Protein AF-D8GSS0-F1 (afdb_monomer)

Mean predicted aligned error: 10.34 Å

pLDDT: mean 75.14, std 18.07, range [38.59, 97.38]

Structure (mmCIF, N/CA/C/O backbone):
data_AF-D8GSS0-F1
#
_entry.id   AF-D8GSS0-F1
#
loop_
_atom_site.group_PDB
_atom_site.id
_atom_site.type_symbol
_atom_site.label_atom_id
_atom_site.label_alt_id
_atom_site.label_comp_id
_atom_site.label_asym_id
_atom_site.label_entity_id
_atom_site.label_seq_id
_atom_site.pdbx_PDB_ins_code
_atom_site.Cartn_x
_atom_site.Cartn_y
_atom_site.Cartn_z
_atom_site.occupancy
_atom_site.B_iso_or_equiv
_atom_site.auth_seq_id
_atom_site.auth_comp_id
_atom_site.auth_as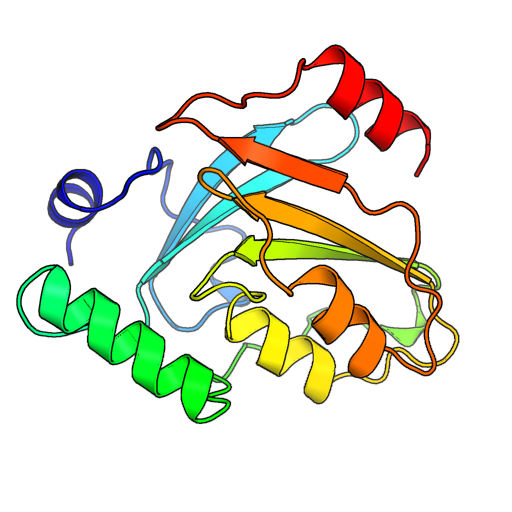ym_id
_atom_site.auth_atom_id
_atom_site.pdbx_PDB_model_num
ATOM 1 N N . MET A 1 1 ? 16.796 -13.776 -11.710 1.00 52.53 1 MET A N 1
ATOM 2 C CA . MET A 1 1 ? 17.979 -12.899 -11.768 1.00 52.53 1 MET A CA 1
ATOM 3 C C . MET A 1 1 ? 18.753 -13.077 -10.477 1.00 52.53 1 MET A C 1
ATOM 5 O O . MET A 1 1 ? 18.156 -13.257 -9.427 1.00 52.53 1 MET A O 1
ATOM 9 N N . ASP A 1 2 ? 20.077 -13.116 -10.562 1.00 56.06 2 ASP A N 1
ATOM 10 C CA . ASP A 1 2 ? 20.961 -13.049 -9.391 1.00 56.06 2 ASP A CA 1
ATOM 11 C C . ASP A 1 2 ? 20.851 -11.645 -8.752 1.00 56.06 2 ASP A C 1
ATOM 13 O O . ASP A 1 2 ? 20.573 -10.675 -9.460 1.00 56.06 2 ASP A O 1
ATOM 17 N N . VAL A 1 3 ? 21.045 -11.537 -7.432 1.00 55.72 3 VAL A N 1
ATOM 18 C CA . VAL A 1 3 ? 21.126 -10.273 -6.672 1.00 55.72 3 VAL A CA 1
ATOM 19 C C . VAL A 1 3 ? 21.980 -9.239 -7.395 1.00 55.72 3 VAL A C 1
ATOM 21 O O . VAL A 1 3 ? 21.539 -8.108 -7.564 1.00 55.72 3 VAL A O 1
ATOM 24 N N . LYS A 1 4 ? 23.144 -9.640 -7.919 1.00 62.00 4 LYS A N 1
ATOM 25 C CA . LYS A 1 4 ? 24.059 -8.728 -8.627 1.00 62.00 4 LYS A CA 1
ATOM 26 C C . LYS A 1 4 ? 23.478 -8.143 -9.914 1.00 62.00 4 LYS A C 1
ATOM 28 O O . LYS A 1 4 ? 23.919 -7.094 -10.370 1.00 62.00 4 LYS A O 1
ATOM 33 N N . GLU A 1 5 ? 22.520 -8.827 -10.533 1.00 60.31 5 GLU A N 1
ATOM 34 C CA . GLU A 1 5 ? 21.807 -8.334 -11.714 1.00 60.31 5 GLU A CA 1
ATOM 35 C C . GLU A 1 5 ? 20.607 -7.463 -11.318 1.00 60.31 5 GLU A C 1
ATOM 37 O O . GLU A 1 5 ? 20.284 -6.513 -12.023 1.00 60.31 5 GLU A O 1
ATOM 42 N N . LEU A 1 6 ? 19.976 -7.744 -10.173 1.00 53.97 6 LEU A N 1
ATOM 43 C CA . LEU A 1 6 ? 18.912 -6.916 -9.596 1.00 53.97 6 LEU A CA 1
ATOM 44 C C . LEU A 1 6 ? 19.439 -5.568 -9.079 1.00 53.97 6 LEU A C 1
ATOM 46 O O . LEU A 1 6 ? 18.779 -4.554 -9.283 1.00 53.97 6 LEU A O 1
ATOM 50 N N . GLU A 1 7 ? 20.636 -5.528 -8.483 1.00 63.69 7 GLU A N 1
ATOM 51 C CA . GLU A 1 7 ? 21.291 -4.285 -8.030 1.00 63.69 7 GLU A CA 1
ATOM 52 C C . GLU A 1 7 ? 21.503 -3.286 -9.175 1.00 63.69 7 GLU A C 1
ATOM 54 O O . GLU A 1 7 ? 21.486 -2.080 -8.962 1.00 63.69 7 GLU A O 1
ATOM 59 N N . LYS A 1 8 ? 21.671 -3.778 -10.408 1.00 59.75 8 LYS A N 1
ATOM 60 C CA . LYS A 1 8 ? 21.896 -2.940 -11.596 1.00 59.75 8 LYS A CA 1
ATOM 61 C C . LYS A 1 8 ? 20.621 -2.296 -12.144 1.00 59.75 8 LYS A C 1
ATOM 63 O O . LYS A 1 8 ? 20.722 -1.389 -12.965 1.00 59.75 8 LYS A O 1
ATOM 68 N N . VAL A 1 9 ? 19.445 -2.793 -11.757 1.00 50.34 9 VAL A N 1
ATOM 69 C CA . VAL A 1 9 ? 18.142 -2.364 -12.304 1.00 50.34 9 VAL A CA 1
ATOM 70 C C . VAL A 1 9 ? 17.163 -1.865 -11.240 1.00 50.34 9 VAL A C 1
ATOM 72 O O . VAL A 1 9 ? 16.083 -1.396 -11.587 1.00 50.34 9 VAL A O 1
ATOM 75 N N . SER A 1 10 ? 17.502 -2.006 -9.958 1.00 47.31 10 SER A N 1
ATOM 76 C CA . SER A 1 10 ? 16.678 -1.568 -8.833 1.00 47.31 10 SER A CA 1
ATOM 77 C C . SER A 1 10 ? 17.030 -0.133 -8.453 1.00 47.31 10 SER A C 1
ATOM 79 O O . SER A 1 10 ? 18.166 0.144 -8.081 1.00 47.31 10 SER A O 1
ATOM 81 N N . ASP A 1 11 ? 16.037 0.757 -8.458 1.00 45.34 11 ASP A N 1
ATOM 82 C CA . ASP A 1 11 ? 16.176 2.131 -7.944 1.00 45.34 11 ASP A CA 1
ATOM 83 C C . ASP A 1 11 ? 16.305 2.182 -6.405 1.00 45.34 11 ASP A C 1
ATOM 85 O O . ASP A 1 11 ? 16.546 3.240 -5.826 1.00 45.34 11 ASP A O 1
ATOM 89 N N . PHE A 1 12 ? 16.148 1.035 -5.733 1.00 44.09 12 PHE A N 1
ATOM 90 C CA . PHE A 1 12 ? 16.238 0.887 -4.282 1.00 44.09 12 PHE A CA 1
ATOM 91 C C . PHE A 1 12 ? 17.384 -0.044 -3.883 1.00 44.09 12 PHE A C 1
ATOM 93 O O . PHE A 1 12 ? 17.630 -1.057 -4.546 1.00 44.09 12 PHE A O 1
ATOM 100 N N . THR A 1 13 ? 18.022 0.248 -2.748 1.00 45.97 13 THR A N 1
ATOM 101 C CA . THR A 1 13 ? 19.022 -0.621 -2.118 1.00 45.97 13 THR A CA 1
ATOM 102 C C . THR A 1 13 ? 18.428 -1.998 -1.836 1.00 45.97 13 THR A C 1
ATOM 104 O O . THR A 1 13 ? 17.385 -2.116 -1.189 1.00 45.97 13 THR A O 1
ATOM 107 N N . LEU A 1 14 ? 19.099 -3.045 -2.310 1.00 51.88 14 LEU A N 1
ATOM 108 C CA . LEU A 1 14 ? 18.751 -4.427 -2.002 1.00 51.88 14 LEU A CA 1
ATOM 109 C C . LEU A 1 14 ? 19.475 -4.808 -0.712 1.00 51.88 14 LEU A C 1
ATOM 111 O O . LEU A 1 14 ? 20.701 -4.798 -0.666 1.00 51.88 14 LEU A O 1
ATOM 115 N N . GLY A 1 15 ? 18.723 -5.068 0.357 1.00 56.41 15 GLY A N 1
ATOM 116 C CA . GLY A 1 15 ? 19.299 -5.662 1.562 1.00 56.41 15 GLY A CA 1
ATOM 117 C C . GLY A 1 15 ? 19.379 -7.183 1.448 1.00 56.41 15 GLY A C 1
ATOM 118 O O . GLY A 1 15 ? 19.294 -7.749 0.355 1.00 56.41 15 GLY A O 1
ATOM 119 N N . GLU A 1 16 ? 19.550 -7.857 2.583 1.00 55.44 16 GLU A N 1
ATOM 120 C CA . GLU A 1 16 ? 19.663 -9.316 2.605 1.00 55.44 16 GLU A CA 1
ATOM 121 C C . GLU A 1 16 ? 18.400 -10.008 2.057 1.00 55.44 16 GLU A C 1
ATOM 123 O O . GLU A 1 16 ? 17.286 -9.464 2.080 1.00 55.44 16 GLU A O 1
ATOM 128 N N . GLU A 1 17 ? 18.582 -11.233 1.548 1.00 55.72 17 GLU A N 1
ATOM 129 C CA . GLU A 1 17 ? 17.470 -12.079 1.119 1.00 55.72 17 GLU A CA 1
ATOM 130 C C . GLU A 1 17 ? 16.471 -12.226 2.272 1.00 55.72 17 GLU A C 1
ATOM 132 O O . GLU A 1 17 ? 16.815 -12.560 3.408 1.00 55.72 17 GLU A O 1
ATOM 137 N N . ASN A 1 18 ? 15.207 -11.952 1.969 1.00 52.44 18 ASN A N 1
ATOM 138 C CA . ASN A 1 18 ? 14.129 -11.898 2.936 1.00 52.44 18 ASN A CA 1
ATOM 139 C C . ASN A 1 18 ? 13.725 -13.302 3.402 1.00 52.44 18 ASN A C 1
ATOM 141 O O . ASN A 1 18 ? 12.679 -13.817 3.017 1.00 52.44 18 ASN A O 1
ATOM 145 N N . THR A 1 19 ? 14.519 -13.938 4.252 1.00 52.88 19 THR A N 1
ATOM 146 C CA . THR A 1 19 ? 14.223 -15.292 4.748 1.00 52.88 19 THR A CA 1
ATOM 147 C C . THR A 1 19 ? 13.057 -15.323 5.745 1.00 52.88 19 THR A C 1
ATOM 149 O O . THR A 1 19 ? 12.334 -16.317 5.819 1.00 52.88 19 THR A O 1
ATOM 152 N N . THR A 1 20 ? 12.801 -14.222 6.457 1.00 41.81 20 THR A N 1
ATOM 153 C CA . THR A 1 20 ? 11.746 -14.121 7.484 1.00 41.81 20 THR A CA 1
ATOM 154 C C . THR A 1 20 ? 10.333 -14.068 6.893 1.00 41.81 20 THR A C 1
ATOM 156 O O . THR A 1 20 ? 9.401 -14.663 7.445 1.00 41.81 20 THR A O 1
ATOM 159 N N . TYR A 1 21 ? 10.157 -13.394 5.752 1.00 42.91 21 TYR A N 1
ATOM 160 C CA . TYR A 1 21 ? 8.850 -13.198 5.118 1.00 42.91 21 TYR A CA 1
ATOM 161 C C . TYR A 1 21 ? 8.723 -13.882 3.750 1.00 42.91 21 TYR A C 1
ATOM 163 O O . TYR A 1 21 ? 7.643 -13.824 3.167 1.00 42.91 21 TYR A O 1
ATOM 171 N N . VAL A 1 22 ? 9.737 -14.620 3.260 1.00 40.88 22 VAL A N 1
ATOM 172 C CA . VAL A 1 22 ? 9.633 -15.455 2.034 1.00 40.88 22 VAL A CA 1
ATOM 173 C C . VAL A 1 22 ? 8.426 -16.401 2.075 1.00 40.88 22 VAL A C 1
ATOM 175 O O . VAL A 1 22 ? 7.834 -16.747 1.050 1.00 40.88 22 VAL A O 1
ATOM 178 N N . LYS A 1 23 ? 7.991 -16.790 3.281 1.00 43.75 23 LYS A N 1
ATOM 179 C CA . LYS A 1 23 ? 6.791 -17.601 3.507 1.00 43.75 23 LYS A CA 1
ATOM 180 C C . LYS A 1 23 ? 5.475 -16.917 3.128 1.00 43.75 23 LYS A C 1
ATOM 182 O O . LYS A 1 23 ? 4.476 -17.618 3.100 1.00 43.75 23 LYS A O 1
ATOM 187 N N . TYR A 1 24 ? 5.468 -15.625 2.794 1.00 40.72 24 TYR A N 1
ATOM 188 C CA . TYR A 1 24 ? 4.280 -14.878 2.354 1.00 40.72 24 TYR A CA 1
ATOM 189 C C . TYR A 1 24 ? 4.269 -14.553 0.848 1.00 40.72 24 TYR A C 1
ATOM 191 O O . TYR A 1 24 ? 3.278 -14.043 0.330 1.00 40.72 24 TYR A O 1
ATOM 199 N N . PHE A 1 25 ? 5.335 -14.899 0.116 1.00 47.66 25 PHE A N 1
ATOM 200 C CA . PHE A 1 25 ? 5.479 -14.553 -1.299 1.00 47.66 25 PHE A CA 1
ATOM 201 C C . PHE A 1 25 ? 5.866 -15.752 -2.156 1.00 47.66 25 PHE A C 1
ATOM 203 O O . PHE A 1 25 ? 6.589 -16.648 -1.718 1.00 47.66 25 PHE A O 1
ATOM 210 N N . THR A 1 26 ? 5.395 -15.771 -3.398 1.00 43.00 26 THR A N 1
ATOM 211 C CA . THR A 1 26 ? 5.894 -16.677 -4.434 1.00 43.00 26 THR A CA 1
ATOM 212 C C . THR A 1 26 ? 6.989 -15.948 -5.225 1.00 43.00 26 THR A C 1
ATOM 214 O O . THR A 1 26 ? 6.685 -14.981 -5.923 1.00 43.00 26 THR A O 1
ATOM 217 N N . GLY A 1 27 ? 8.252 -16.371 -5.103 1.00 52.12 27 GLY A N 1
ATOM 218 C CA . GLY A 1 27 ? 9.419 -15.701 -5.707 1.00 52.12 27 GLY A CA 1
ATOM 219 C C . GLY A 1 27 ? 10.520 -15.383 -4.686 1.00 52.12 27 GLY A C 1
ATOM 220 O O . GLY A 1 27 ? 10.414 -15.791 -3.529 1.00 52.12 27 GLY A O 1
ATOM 221 N N . LYS A 1 28 ? 11.574 -14.671 -5.108 1.00 51.00 28 LYS A N 1
ATOM 222 C CA . LYS A 1 28 ? 12.601 -14.128 -4.199 1.00 51.00 28 LYS A CA 1
ATOM 223 C C . LYS A 1 28 ? 12.217 -12.720 -3.777 1.00 51.00 28 LYS A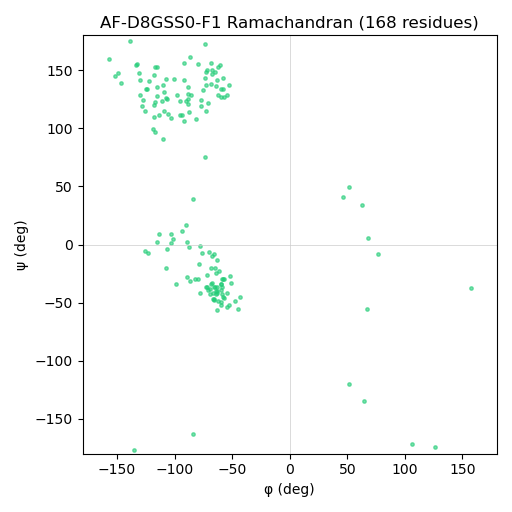 C 1
ATOM 225 O O . LYS A 1 28 ? 11.705 -11.949 -4.588 1.00 51.00 28 LYS A O 1
ATOM 230 N N . SER A 1 29 ? 12.469 -12.374 -2.524 1.00 54.12 29 SER A N 1
ATOM 231 C CA . SER A 1 29 ? 12.310 -11.003 -2.059 1.00 54.12 29 SER A CA 1
ATOM 232 C C . SER A 1 29 ? 13.502 -10.554 -1.235 1.00 54.12 29 SER A C 1
ATOM 234 O O . SER A 1 29 ? 14.209 -11.371 -0.647 1.00 54.12 29 SER A O 1
ATOM 236 N N . TYR A 1 30 ? 13.724 -9.246 -1.215 1.00 55.56 30 TYR A N 1
ATOM 237 C CA . TYR A 1 30 ? 14.823 -8.599 -0.504 1.00 55.56 30 TYR A CA 1
ATOM 238 C C . TYR A 1 30 ? 14.230 -7.570 0.443 1.00 55.56 30 TYR A C 1
ATOM 240 O O . TYR A 1 30 ? 13.330 -6.828 0.043 1.00 55.56 30 TYR A O 1
ATOM 248 N N . LEU A 1 31 ? 14.691 -7.551 1.693 1.00 47.06 31 LEU A N 1
ATOM 249 C CA . LEU A 1 31 ? 14.293 -6.526 2.655 1.00 47.06 31 LEU A CA 1
ATOM 250 C C . LEU A 1 31 ? 15.357 -5.451 2.711 1.00 47.06 31 LEU A C 1
ATOM 252 O O . LEU A 1 31 ? 16.512 -5.757 2.978 1.00 47.06 31 LEU A O 1
ATOM 256 N N . SER A 1 32 ? 14.956 -4.197 2.570 1.00 48.50 32 SER A N 1
ATOM 257 C CA . SER A 1 32 ? 15.770 -3.068 3.011 1.00 48.50 32 SER A CA 1
ATOM 258 C C . SER A 1 32 ? 15.103 -2.445 4.228 1.00 48.50 32 SER A C 1
ATOM 260 O O . SER A 1 32 ? 13.967 -1.981 4.144 1.00 48.50 32 SER A O 1
ATOM 262 N N . VAL A 1 33 ? 15.759 -2.511 5.386 1.00 49.88 33 VAL A N 1
ATOM 263 C CA . VAL A 1 33 ? 15.209 -2.002 6.649 1.00 49.88 33 VAL A CA 1
ATOM 264 C C . VAL A 1 33 ? 15.186 -0.476 6.605 1.00 49.88 33 VAL A C 1
ATOM 266 O O . VAL A 1 33 ? 16.225 0.154 6.434 1.00 49.88 33 VAL A O 1
ATOM 269 N N . LEU A 1 34 ? 13.999 0.106 6.771 1.00 49.09 34 LEU A N 1
ATOM 270 C CA . LEU A 1 34 ? 13.780 1.554 6.796 1.00 49.09 34 LEU A CA 1
ATOM 271 C C . LEU A 1 34 ? 13.670 2.090 8.228 1.00 49.09 34 LEU A C 1
ATOM 273 O O . LEU A 1 34 ? 14.105 3.202 8.499 1.00 49.09 34 LEU A O 1
ATOM 277 N N . ASN A 1 35 ? 13.102 1.305 9.149 1.00 41.31 35 ASN A N 1
ATOM 278 C CA . ASN A 1 35 ? 12.998 1.656 10.564 1.00 41.31 35 ASN A CA 1
ATOM 279 C C . ASN A 1 35 ? 12.972 0.398 11.443 1.00 41.31 35 ASN A C 1
ATOM 281 O O . ASN A 1 35 ? 12.390 -0.619 11.067 1.00 41.31 35 ASN A O 1
ATOM 285 N N . THR A 1 36 ? 13.575 0.482 12.628 1.00 49.19 36 THR A N 1
ATOM 286 C CA . THR A 1 36 ? 13.557 -0.578 13.653 1.00 49.19 36 THR A CA 1
ATOM 287 C C . THR A 1 36 ? 13.057 -0.101 15.012 1.00 49.19 36 THR A C 1
ATOM 289 O O . THR A 1 36 ? 12.912 -0.918 15.921 1.00 49.19 36 THR A O 1
ATOM 292 N N . LYS A 1 37 ? 12.794 1.200 15.184 1.00 38.59 37 LYS A N 1
ATOM 293 C CA . LYS A 1 37 ? 12.273 1.747 16.439 1.00 38.59 37 LYS A CA 1
ATOM 294 C C . LYS A 1 37 ? 10.750 1.693 16.436 1.00 38.59 37 LYS A C 1
ATOM 296 O O . LYS A 1 37 ? 10.132 2.173 15.493 1.00 38.59 37 LYS A O 1
ATOM 301 N N . GLU A 1 38 ? 10.173 1.138 17.501 1.00 39.06 38 GLU A N 1
ATOM 302 C CA . GLU A 1 38 ? 8.724 0.992 17.749 1.00 39.06 38 GLU A CA 1
ATOM 303 C C . GLU A 1 38 ? 8.012 0.025 16.787 1.00 39.06 38 GLU A C 1
ATOM 305 O O . GLU A 1 38 ? 7.438 -0.965 17.237 1.00 39.06 38 GLU A O 1
ATOM 310 N N . VAL A 1 39 ? 8.124 0.239 15.474 1.00 39.78 39 VAL A N 1
ATOM 311 C CA . VAL A 1 39 ? 7.593 -0.641 14.425 1.00 39.78 39 VAL A CA 1
ATOM 312 C C . VAL A 1 39 ? 8.689 -0.933 13.401 1.00 39.78 39 VAL A C 1
ATOM 314 O O . VAL A 1 39 ? 9.315 -0.018 12.865 1.00 39.78 39 VAL A O 1
ATOM 317 N N . VAL A 1 40 ? 8.912 -2.216 13.100 1.00 46.12 40 VAL A N 1
ATOM 318 C CA . VAL A 1 40 ? 9.844 -2.624 12.041 1.00 46.12 40 VAL A CA 1
ATOM 319 C C . VAL A 1 40 ? 9.215 -2.322 10.682 1.00 46.12 40 VAL A C 1
ATOM 321 O O . VAL A 1 40 ? 8.209 -2.925 10.312 1.00 46.12 40 VAL A O 1
ATOM 324 N N . ILE A 1 41 ? 9.817 -1.399 9.934 1.00 52.84 41 ILE A N 1
ATOM 325 C CA . ILE A 1 41 ? 9.398 -1.033 8.578 1.00 52.84 41 ILE A CA 1
ATOM 326 C C . ILE A 1 41 ? 10.517 -1.431 7.625 1.00 52.84 41 ILE A C 1
ATOM 328 O O . ILE A 1 41 ? 11.666 -1.027 7.806 1.00 52.84 41 ILE A O 1
ATOM 332 N N . CYS A 1 42 ? 10.177 -2.184 6.584 1.00 45.34 42 CYS A N 1
ATOM 333 C CA . CYS A 1 42 ? 11.114 -2.585 5.544 1.00 45.34 42 CYS A CA 1
ATOM 334 C C . CYS A 1 42 ? 10.523 -2.290 4.164 1.00 45.34 42 CYS A C 1
ATOM 336 O O . CYS A 1 42 ? 9.339 -2.530 3.929 1.00 45.34 42 CYS A O 1
ATOM 338 N N . ASN A 1 43 ? 11.358 -1.838 3.233 1.00 53.03 43 ASN A N 1
ATOM 339 C CA . ASN A 1 43 ? 11.058 -1.931 1.814 1.00 53.03 43 ASN A CA 1
ATOM 340 C C . ASN A 1 43 ? 11.207 -3.393 1.381 1.00 53.03 43 ASN A C 1
ATOM 342 O O . ASN A 1 43 ? 12.170 -4.052 1.779 1.00 53.03 43 ASN A O 1
ATOM 346 N N . VAL A 1 44 ? 10.272 -3.893 0.574 1.00 55.81 44 VAL A N 1
ATOM 347 C CA . VAL A 1 44 ? 10.336 -5.258 0.050 1.00 55.81 44 VAL A CA 1
ATOM 348 C C . VAL A 1 44 ? 10.425 -5.218 -1.465 1.00 55.81 44 VAL A C 1
ATOM 350 O O . VAL A 1 44 ? 9.449 -4.904 -2.146 1.00 55.81 44 VAL A O 1
ATOM 353 N N . THR A 1 45 ? 11.589 -5.580 -1.999 1.00 55.50 45 THR A N 1
ATOM 354 C CA . THR A 1 45 ? 11.761 -5.773 -3.441 1.00 55.50 45 THR A CA 1
ATOM 355 C C . THR A 1 45 ? 11.345 -7.190 -3.798 1.00 55.50 45 THR A C 1
ATOM 357 O O . THR A 1 45 ? 11.824 -8.141 -3.184 1.00 55.50 45 THR A O 1
ATOM 360 N N . PHE A 1 46 ? 10.471 -7.340 -4.794 1.00 60.12 46 PHE A N 1
ATOM 361 C CA . PHE A 1 46 ? 9.977 -8.638 -5.254 1.00 60.12 46 PHE A CA 1
ATOM 362 C C . PHE A 1 46 ? 10.522 -9.015 -6.622 1.00 60.12 46 PHE A C 1
ATOM 364 O O . PHE A 1 46 ? 10.383 -8.264 -7.585 1.00 60.12 46 PHE A O 1
ATOM 371 N N . GLU A 1 47 ? 11.023 -10.242 -6.729 1.00 52.03 47 GLU A N 1
ATOM 372 C CA . GLU A 1 47 ? 11.206 -10.922 -8.000 1.00 52.03 47 GLU A CA 1
ATOM 373 C C . GLU A 1 47 ? 9.983 -11.821 -8.280 1.00 52.03 47 GLU A C 1
ATOM 375 O O . GLU A 1 47 ? 9.772 -12.810 -7.570 1.00 52.03 47 GLU A O 1
ATOM 380 N N . PRO A 1 48 ? 9.145 -11.511 -9.287 1.00 51.09 48 PRO A N 1
ATOM 381 C CA . PRO A 1 48 ? 7.975 -12.326 -9.604 1.00 51.09 48 PRO A CA 1
ATOM 382 C C . PRO A 1 48 ? 8.365 -13.710 -10.147 1.00 51.09 48 PRO A C 1
ATOM 384 O O . PRO A 1 48 ? 9.321 -13.838 -10.907 1.00 51.09 48 PRO A O 1
ATOM 387 N N . VAL A 1 49 ? 7.550 -14.734 -9.844 1.00 44.47 49 VAL A N 1
ATOM 388 C CA . VAL A 1 49 ? 7.728 -16.141 -10.290 1.00 44.47 49 VAL A CA 1
ATOM 389 C C . VAL A 1 49 ? 7.947 -16.273 -11.802 1.00 44.47 49 VAL A C 1
ATOM 391 O O . VAL A 1 49 ? 8.684 -17.144 -12.257 1.00 44.47 49 VAL A O 1
ATOM 394 N N . LYS A 1 50 ? 7.320 -15.394 -12.592 1.00 56.34 50 LYS A N 1
ATOM 395 C CA . LYS A 1 50 ? 7.674 -15.175 -13.996 1.00 56.34 50 LYS A CA 1
ATOM 396 C C . LYS A 1 50 ? 8.460 -13.880 -14.102 1.00 56.34 50 LYS A C 1
ATOM 398 O O . LYS A 1 50 ? 7.870 -12.803 -13.983 1.00 56.34 50 LYS A O 1
ATOM 403 N N . SER A 1 51 ? 9.757 -14.008 -14.364 1.00 57.94 51 SER A N 1
ATOM 404 C CA . SER A 1 51 ? 10.634 -12.881 -14.657 1.00 57.94 51 SER A CA 1
ATOM 405 C C . SER A 1 51 ? 10.048 -12.043 -15.793 1.00 57.94 51 SER A C 1
ATOM 407 O O . SER A 1 51 ? 9.539 -12.580 -16.781 1.00 57.94 51 SER A O 1
ATOM 409 N N . TYR A 1 52 ? 10.105 -10.722 -15.650 1.00 57.69 52 TYR A N 1
ATOM 410 C CA . TYR A 1 52 ? 9.855 -9.839 -16.780 1.00 57.69 52 TYR A CA 1
ATOM 411 C C . TYR A 1 52 ? 10.952 -10.062 -17.828 1.00 57.69 52 TYR A C 1
ATOM 413 O O . TYR A 1 52 ? 12.123 -10.202 -17.481 1.00 57.69 52 TYR A O 1
ATOM 421 N N . THR A 1 53 ? 10.576 -10.136 -19.102 1.00 60.38 53 THR A N 1
ATOM 422 C CA . THR A 1 53 ? 11.516 -10.373 -20.208 1.00 60.38 53 THR A CA 1
ATOM 423 C C . THR A 1 53 ? 11.719 -9.102 -21.024 1.00 60.38 53 THR A C 1
ATOM 425 O O . THR A 1 53 ? 10.741 -8.408 -21.295 1.00 60.38 53 THR A O 1
ATOM 428 N N . GLY A 1 54 ? 12.937 -8.842 -21.495 1.00 72.12 54 GLY A N 1
ATOM 429 C CA . GLY A 1 54 ? 13.247 -7.709 -22.376 1.00 72.12 54 GLY A CA 1
ATOM 430 C C . GLY A 1 54 ? 14.010 -6.584 -21.678 1.00 72.12 54 GLY A C 1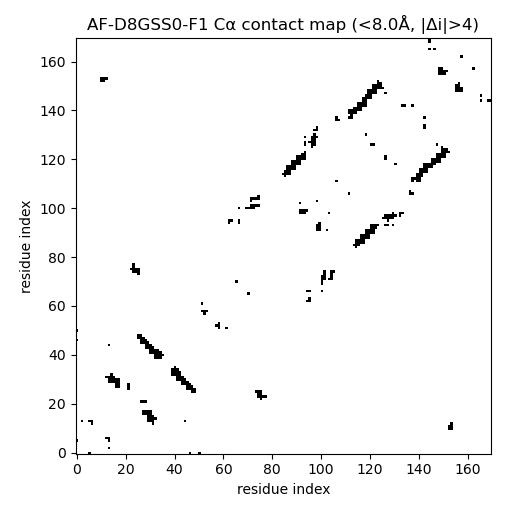
ATOM 431 O O . GLY A 1 54 ? 14.477 -6.746 -20.554 1.00 72.12 54 GLY A O 1
ATOM 432 N N . ASP A 1 55 ? 14.164 -5.462 -22.377 1.00 75.94 55 ASP A N 1
ATOM 433 C CA . ASP A 1 55 ? 14.819 -4.262 -21.853 1.00 75.94 55 ASP A CA 1
ATOM 434 C C . ASP A 1 55 ? 13.939 -3.516 -20.833 1.00 75.94 55 ASP A C 1
ATOM 436 O O . ASP A 1 55 ? 12.769 -3.846 -20.627 1.00 75.94 55 ASP A O 1
ATOM 440 N N . TYR A 1 56 ? 14.503 -2.492 -20.190 1.00 69.50 56 TYR A N 1
ATOM 441 C CA . TYR A 1 56 ? 13.809 -1.674 -19.191 1.00 69.50 56 TYR A CA 1
ATOM 442 C C . TYR A 1 56 ? 12.417 -1.221 -19.66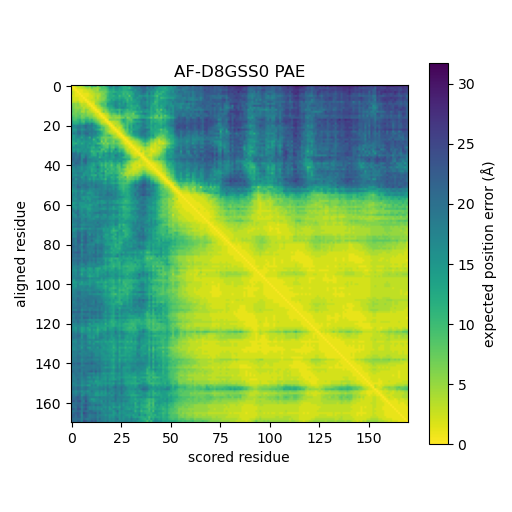3 1.00 69.50 56 TYR A C 1
ATOM 444 O O . TYR A 1 56 ? 11.427 -1.436 -18.966 1.00 69.50 56 TYR A O 1
ATOM 452 N N . ASN A 1 57 ? 12.316 -0.684 -20.883 1.00 74.81 57 ASN A N 1
ATOM 453 C CA . ASN A 1 57 ? 11.048 -0.212 -21.445 1.00 74.81 57 ASN A CA 1
ATOM 454 C C . ASN A 1 57 ? 10.034 -1.351 -21.614 1.00 74.81 57 ASN A C 1
ATOM 456 O O . ASN A 1 57 ? 8.855 -1.188 -21.299 1.00 74.81 57 ASN A O 1
ATOM 460 N N . SER A 1 58 ? 10.491 -2.527 -22.042 1.00 76.44 58 SER A N 1
ATOM 461 C CA . SER A 1 58 ? 9.655 -3.719 -22.172 1.00 76.44 58 SER A CA 1
ATOM 462 C C . SER A 1 58 ? 9.120 -4.195 -20.820 1.00 76.44 58 SER A C 1
ATOM 464 O O . SER A 1 58 ? 7.959 -4.607 -20.728 1.00 76.44 58 SER A O 1
ATOM 466 N N . VAL A 1 59 ? 9.943 -4.156 -19.767 1.00 72.56 59 VAL A N 1
ATOM 467 C CA . VAL A 1 59 ? 9.549 -4.507 -18.390 1.00 72.56 59 VAL A CA 1
ATOM 468 C C . VAL A 1 59 ? 8.515 -3.515 -17.861 1.00 72.56 59 VAL A C 1
ATOM 470 O O . VAL A 1 59 ? 7.457 -3.918 -17.371 1.00 72.56 59 V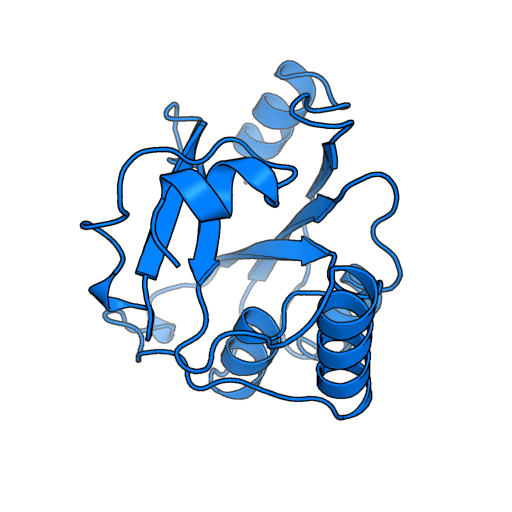AL A O 1
ATOM 473 N N . VAL A 1 60 ? 8.794 -2.224 -18.035 1.00 74.00 60 VAL A N 1
ATOM 474 C CA . VAL A 1 60 ? 7.918 -1.099 -17.693 1.00 74.00 60 VAL A CA 1
ATOM 475 C C . VAL A 1 60 ? 6.553 -1.292 -18.365 1.00 74.00 60 VAL A C 1
ATOM 477 O O . VAL A 1 60 ? 5.531 -1.392 -17.680 1.00 74.00 60 VAL A O 1
ATOM 480 N N . GLU A 1 61 ? 6.506 -1.490 -19.681 1.00 81.06 61 GLU A N 1
ATOM 481 C CA . GLU A 1 61 ? 5.254 -1.658 -20.424 1.00 81.06 61 GLU A CA 1
ATOM 482 C C . GLU A 1 61 ? 4.499 -2.958 -20.092 1.00 81.06 61 GLU A C 1
ATOM 484 O O . GLU A 1 61 ? 3.264 -2.999 -20.094 1.00 81.06 61 GLU A O 1
ATOM 489 N N . GLN A 1 62 ? 5.203 -4.047 -19.773 1.00 78.12 62 GLN A N 1
ATOM 490 C CA . GLN A 1 62 ? 4.563 -5.250 -19.231 1.00 78.12 62 GLN A CA 1
ATOM 491 C C . GLN A 1 62 ? 3.912 -4.981 -17.874 1.00 78.12 62 GLN A C 1
ATOM 493 O O . GLN A 1 62 ? 2.790 -5.433 -17.642 1.00 78.12 62 GLN A O 1
ATOM 498 N N . GLY A 1 63 ? 4.587 -4.232 -16.998 1.00 76.69 63 GLY A N 1
ATOM 499 C CA . GLY A 1 63 ? 4.026 -3.760 -15.736 1.00 76.69 63 GLY A CA 1
ATOM 500 C C . GLY A 1 63 ? 2.756 -2.940 -15.958 1.00 76.69 63 GLY A C 1
ATOM 501 O O . GLY A 1 63 ? 1.739 -3.224 -15.325 1.00 76.69 63 GLY A O 1
ATOM 502 N N . LYS A 1 64 ? 2.781 -2.008 -16.919 1.00 83.25 64 LYS A N 1
ATOM 503 C CA . LYS A 1 64 ? 1.634 -1.150 -17.245 1.00 83.25 64 LYS A CA 1
ATOM 504 C C . LYS A 1 64 ? 0.431 -1.972 -17.671 1.00 83.25 64 LYS A C 1
ATOM 506 O O . LYS A 1 64 ? -0.640 -1.873 -17.087 1.00 83.25 64 LYS A O 1
ATOM 511 N N . ARG A 1 65 ? 0.634 -2.865 -18.645 1.00 85.75 65 ARG A N 1
ATOM 512 C CA . ARG A 1 65 ? -0.424 -3.733 -19.176 1.00 85.75 65 ARG A CA 1
ATOM 513 C C . ARG A 1 65 ? -1.035 -4.629 -18.105 1.00 85.75 65 ARG A C 1
ATOM 515 O O . ARG A 1 65 ? -2.220 -4.936 -18.188 1.00 85.75 65 ARG A O 1
ATOM 522 N N . LYS A 1 66 ? -0.246 -5.074 -17.122 1.00 80.38 66 LYS A N 1
ATOM 523 C CA . LYS A 1 66 ? -0.754 -5.847 -15.982 1.00 80.38 66 LYS A CA 1
ATOM 524 C C . LYS A 1 66 ? -1.662 -4.988 -15.099 1.00 80.38 66 LYS A C 1
ATOM 526 O O . LYS A 1 66 ? -2.762 -5.436 -14.789 1.00 80.38 66 LYS A O 1
ATOM 531 N N . VAL A 1 67 ? -1.246 -3.769 -14.756 1.00 83.50 67 VAL A N 1
ATOM 532 C CA . VAL A 1 67 ? -2.068 -2.829 -13.970 1.00 83.50 67 VAL A CA 1
ATOM 533 C C . VAL A 1 67 ? -3.352 -2.457 -14.711 1.00 83.50 67 VAL A C 1
ATOM 535 O O . VAL A 1 67 ? -4.433 -2.620 -14.153 1.00 83.50 67 VAL A O 1
ATOM 538 N N . ASP A 1 68 ? -3.257 -2.079 -15.987 1.00 87.00 68 ASP A N 1
ATOM 539 C CA . ASP A 1 68 ? -4.404 -1.693 -16.825 1.00 87.00 68 ASP A CA 1
ATOM 540 C C . ASP A 1 68 ? -5.449 -2.821 -16.947 1.00 87.00 68 ASP A C 1
ATOM 542 O O . ASP A 1 68 ? -6.643 -2.567 -17.091 1.00 87.00 68 ASP A O 1
ATOM 546 N N . ARG A 1 69 ? -5.012 -4.086 -16.874 1.00 89.44 69 ARG A N 1
ATOM 547 C CA . ARG A 1 69 ? -5.886 -5.273 -16.909 1.00 89.44 69 ARG A CA 1
ATOM 548 C C . ARG A 1 69 ? -6.378 -5.715 -15.529 1.00 89.44 69 ARG A C 1
ATOM 550 O O . ARG A 1 69 ? -7.052 -6.738 -15.441 1.00 89.44 69 ARG A O 1
ATOM 557 N N . GLY A 1 70 ? -6.024 -5.000 -14.461 1.00 86.31 70 GLY A N 1
ATOM 558 C CA . GLY A 1 70 ? -6.365 -5.380 -13.092 1.00 86.31 70 GLY A CA 1
ATOM 559 C C . GLY A 1 70 ? -5.738 -6.711 -12.670 1.00 86.31 70 GLY A C 1
ATOM 560 O O . GLY A 1 70 ? -6.370 -7.482 -11.952 1.00 86.31 70 GLY A O 1
ATOM 561 N N . PHE A 1 71 ? -4.526 -7.017 -13.150 1.00 86.19 71 PHE A N 1
ATOM 562 C CA . PHE A 1 71 ? -3.825 -8.247 -12.795 1.00 86.19 71 PHE A CA 1
ATOM 563 C C . PHE A 1 71 ? -3.586 -8.321 -11.284 1.00 86.19 71 PHE A C 1
ATOM 565 O O . PHE A 1 71 ? -2.995 -7.417 -10.691 1.00 86.19 71 PHE A O 1
ATOM 572 N N . LYS A 1 72 ? -4.005 -9.438 -10.696 1.00 85.50 72 LYS A N 1
ATOM 573 C CA . LYS A 1 72 ? -3.855 -9.767 -9.281 1.00 85.50 72 LYS A CA 1
ATOM 574 C C . LYS A 1 72 ? -3.006 -11.033 -9.174 1.00 85.50 72 LYS A C 1
ATOM 576 O O . LYS A 1 72 ? -3.519 -12.112 -9.471 1.00 85.50 72 LYS A O 1
ATOM 581 N N . PRO A 1 73 ? -1.697 -10.920 -8.888 1.00 78.00 73 PRO A N 1
ATOM 582 C CA . PRO A 1 73 ? -0.856 -12.092 -8.692 1.00 78.00 73 PRO A CA 1
ATOM 583 C C . PRO A 1 73 ? -1.316 -12.868 -7.459 1.00 78.00 73 PRO A C 1
ATOM 585 O O . PRO A 1 73 ? -1.767 -12.262 -6.492 1.00 78.00 73 PRO A O 1
ATOM 588 N N . GLU A 1 74 ? -1.146 -14.184 -7.471 1.00 72.31 74 GLU A N 1
ATOM 589 C CA . GLU A 1 74 ? -1.354 -15.009 -6.282 1.00 72.31 74 GLU A CA 1
ATOM 590 C C . GLU A 1 74 ? -0.415 -14.556 -5.152 1.00 72.31 74 GLU A C 1
ATOM 592 O O . GLU A 1 74 ? 0.779 -14.323 -5.373 1.00 72.31 74 GLU A O 1
ATOM 597 N N . ILE A 1 75 ? -0.968 -14.411 -3.950 1.00 71.12 75 ILE A N 1
ATOM 598 C CA . ILE A 1 75 ? -0.219 -14.167 -2.716 1.00 71.12 75 ILE A CA 1
ATOM 599 C C . ILE A 1 75 ? -0.402 -15.368 -1.796 1.00 71.12 75 ILE A C 1
ATOM 601 O O . ILE A 1 75 ? -1.402 -16.079 -1.875 1.00 71.12 75 ILE A O 1
ATOM 605 N N . LYS A 1 76 ? 0.566 -15.625 -0.916 1.00 63.94 76 LYS A N 1
ATOM 606 C CA . LYS A 1 76 ? 0.393 -16.707 0.056 1.00 63.94 76 LYS A CA 1
ATOM 607 C C . LYS A 1 76 ? -0.643 -16.294 1.111 1.00 63.94 76 LYS A C 1
ATOM 609 O O . LYS A 1 76 ? -0.751 -15.103 1.418 1.00 63.94 76 LYS A O 1
ATOM 614 N N . PRO A 1 77 ? -1.376 -17.259 1.686 1.00 65.19 77 PRO A N 1
ATOM 615 C CA . PRO A 1 77 ? -2.388 -16.966 2.689 1.00 65.19 77 PRO A CA 1
ATOM 616 C C . PRO A 1 77 ? -1.777 -16.325 3.938 1.00 65.19 77 PRO A C 1
ATOM 618 O O . PRO A 1 77 ? -0.615 -16.566 4.287 1.00 65.19 77 PRO A O 1
ATOM 621 N N . LEU A 1 78 ? -2.585 -15.530 4.638 1.00 68.62 78 LEU A N 1
ATOM 622 C CA . LEU A 1 78 ? -2.213 -15.003 5.945 1.00 68.62 78 LEU A CA 1
ATOM 623 C C . LEU A 1 78 ? -2.033 -16.143 6.949 1.00 68.62 78 LEU A C 1
ATOM 625 O O . LEU A 1 78 ? -2.782 -17.115 6.971 1.00 68.62 78 LEU A O 1
ATOM 629 N N . LEU A 1 79 ? -1.034 -15.991 7.816 1.00 70.94 79 LEU A N 1
ATOM 630 C CA . LEU A 1 79 ? -0.796 -16.902 8.942 1.00 70.94 79 LEU A CA 1
ATOM 631 C C . LEU A 1 79 ? -1.468 -16.412 10.233 1.00 70.94 79 LEU A C 1
ATOM 633 O O . LEU A 1 79 ? -1.158 -16.900 11.314 1.00 70.94 79 LEU A O 1
ATOM 637 N N . VAL A 1 80 ? -2.340 -15.414 10.109 1.00 71.75 80 VAL A N 1
ATOM 638 C CA . VAL A 1 80 ? -3.081 -14.769 11.192 1.00 71.75 80 VAL A CA 1
ATOM 639 C C . VAL A 1 80 ? -4.546 -14.669 10.790 1.00 71.75 80 VAL A C 1
ATOM 641 O O . VAL A 1 80 ? -4.860 -14.641 9.598 1.00 71.75 80 VAL A O 1
ATOM 644 N N . ASN A 1 81 ? -5.433 -14.595 11.776 1.00 78.31 81 ASN A N 1
ATOM 645 C CA . ASN A 1 81 ? -6.846 -14.341 11.547 1.00 78.31 81 ASN A CA 1
ATOM 646 C C . ASN A 1 81 ? -7.100 -12.827 11.533 1.00 78.31 81 ASN A C 1
ATOM 648 O O . ASN A 1 81 ? -6.816 -12.146 12.512 1.00 78.31 81 ASN A O 1
ATOM 652 N N . LEU A 1 82 ? -7.629 -12.287 10.431 1.00 75.94 82 LEU A N 1
ATOM 653 C CA . LEU A 1 82 ? -7.893 -10.846 10.316 1.00 75.94 82 LEU A CA 1
ATOM 654 C C . LEU A 1 82 ? -9.012 -10.356 11.237 1.00 75.94 82 LEU A C 1
ATOM 656 O O . LEU A 1 82 ? -9.065 -9.161 11.526 1.00 75.94 82 LEU A O 1
ATOM 660 N N . GLU A 1 83 ? -9.890 -11.243 11.706 1.00 86.06 83 GLU A N 1
ATOM 661 C CA . GLU A 1 83 ? -10.931 -10.885 12.677 1.00 86.06 83 GLU A CA 1
ATOM 662 C C . GLU A 1 83 ? -10.361 -10.467 14.033 1.00 86.06 83 GLU A C 1
ATOM 664 O O . GLU A 1 83 ? -11.012 -9.726 14.760 1.00 86.06 83 GLU A O 1
ATOM 669 N N . ASP A 1 84 ? -9.120 -10.850 14.336 1.00 85.06 84 ASP A N 1
ATOM 670 C CA . ASP A 1 84 ? -8.455 -10.492 15.590 1.00 85.06 84 ASP A CA 1
ATOM 671 C C . ASP A 1 84 ? -7.926 -9.040 15.581 1.00 85.06 84 ASP A C 1
ATOM 673 O O . ASP A 1 84 ? -7.336 -8.586 16.563 1.00 85.06 84 ASP A O 1
ATOM 677 N N . TYR A 1 85 ? -8.100 -8.313 14.469 1.00 82.44 85 TYR A N 1
ATOM 678 C CA . TYR A 1 85 ? -7.557 -6.973 14.264 1.00 82.44 85 TYR A CA 1
ATOM 679 C C . TYR A 1 85 ? -8.636 -5.973 13.839 1.00 82.44 85 TYR A C 1
ATOM 681 O O . TYR A 1 85 ? -9.283 -6.123 12.797 1.00 82.44 85 TYR A O 1
ATOM 689 N N . ASP A 1 86 ? -8.738 -4.888 14.607 1.00 90.56 86 ASP A N 1
ATOM 690 C CA . ASP A 1 86 ? -9.562 -3.721 14.276 1.00 90.56 86 ASP A CA 1
ATOM 691 C C . ASP A 1 86 ? -8.853 -2.768 13.305 1.00 90.56 86 ASP A C 1
ATOM 693 O O . ASP A 1 86 ? -9.498 -2.10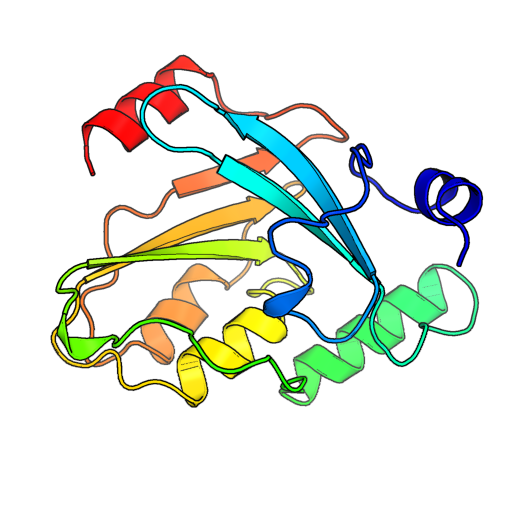3 12.494 1.00 90.56 86 ASP A O 1
ATOM 697 N N . THR A 1 87 ? -7.518 -2.717 13.362 1.00 87.75 87 THR A N 1
ATOM 698 C CA . THR A 1 87 ? -6.681 -1.812 12.564 1.00 87.75 87 THR A CA 1
ATOM 699 C C . THR A 1 87 ? -5.636 -2.589 11.775 1.00 87.75 87 THR A C 1
ATOM 701 O O . THR A 1 87 ? -4.941 -3.448 12.314 1.00 87.75 87 THR A O 1
ATOM 704 N N . ILE A 1 88 ? -5.496 -2.257 10.490 1.00 86.94 88 ILE A N 1
ATOM 705 C CA . ILE A 1 88 ? -4.541 -2.868 9.565 1.00 86.94 88 ILE A CA 1
ATOM 706 C C . ILE A 1 88 ? -3.737 -1.761 8.885 1.00 86.94 88 ILE A C 1
ATOM 708 O O . ILE A 1 88 ? -4.279 -0.923 8.160 1.00 86.94 88 ILE A O 1
ATOM 712 N N . ILE A 1 89 ? -2.420 -1.785 9.083 1.00 87.94 89 ILE A N 1
ATOM 713 C CA . ILE A 1 89 ? -1.481 -0.911 8.377 1.00 87.94 89 ILE A CA 1
ATOM 714 C C . ILE A 1 89 ? -1.057 -1.607 7.080 1.00 87.94 89 ILE A C 1
ATOM 716 O O . ILE A 1 89 ? -0.582 -2.741 7.110 1.00 87.94 89 ILE A O 1
ATOM 720 N N . ILE A 1 90 ? -1.228 -0.942 5.935 1.00 85.94 90 ILE A N 1
ATOM 721 C CA . ILE A 1 90 ? -0.922 -1.508 4.613 1.00 85.94 90 ILE A CA 1
ATOM 722 C C . ILE A 1 90 ? 0.169 -0.690 3.934 1.00 85.94 90 ILE A C 1
ATOM 724 O O . ILE A 1 90 ? -0.015 0.486 3.631 1.00 85.94 90 ILE A O 1
ATOM 728 N N . GLY A 1 91 ? 1.283 -1.350 3.631 1.00 84.25 91 GLY A N 1
ATOM 729 C CA . GLY A 1 91 ? 2.367 -0.789 2.834 1.00 84.25 91 GLY A CA 1
ATOM 730 C C . GLY A 1 91 ? 2.179 -1.010 1.350 1.00 84.25 91 GLY A C 1
ATOM 731 O O . GLY A 1 91 ? 1.862 -2.120 0.920 1.00 84.25 91 GLY A O 1
ATOM 732 N N . THR A 1 92 ? 2.418 0.020 0.545 1.00 86.44 92 THR A N 1
ATOM 733 C CA . THR A 1 92 ? 2.453 -0.135 -0.908 1.00 86.44 92 THR A CA 1
ATOM 734 C C . THR A 1 92 ? 3.409 0.848 -1.564 1.00 86.44 92 THR A C 1
ATOM 736 O O . THR A 1 92 ? 3.564 1.975 -1.106 1.00 86.44 92 THR A O 1
ATOM 739 N N . LEU A 1 93 ? 4.023 0.427 -2.665 1.00 87.88 93 LEU A N 1
ATOM 740 C CA . LEU A 1 93 ? 4.704 1.341 -3.573 1.00 87.88 93 LEU A CA 1
ATOM 741 C C . LEU A 1 93 ? 3.741 1.798 -4.668 1.00 87.88 93 LEU A C 1
ATOM 743 O O . LEU A 1 93 ? 2.787 1.088 -5.010 1.00 87.88 93 LEU A O 1
ATOM 747 N N . VAL A 1 94 ? 4.022 2.956 -5.255 1.00 88.31 94 VAL A N 1
ATOM 748 C CA . VAL A 1 94 ? 3.321 3.415 -6.456 1.00 88.31 94 VAL A CA 1
ATOM 749 C C . VAL A 1 94 ? 3.848 2.672 -7.673 1.00 88.31 94 VAL A C 1
ATOM 751 O O . VAL A 1 94 ? 5.014 2.792 -8.042 1.00 88.31 94 VAL A O 1
ATOM 754 N N . TRP A 1 95 ? 2.960 1.943 -8.337 1.00 82.69 95 TRP A N 1
ATOM 755 C CA . TRP A 1 95 ? 3.219 1.257 -9.593 1.00 82.69 95 TRP A CA 1
ATOM 756 C C . TRP A 1 95 ? 2.174 1.701 -10.614 1.00 82.69 95 TRP A C 1
ATOM 758 O O . TRP A 1 95 ? 0.982 1.470 -10.430 1.00 82.69 95 TRP A O 1
ATOM 768 N N . TRP A 1 96 ? 2.608 2.381 -11.679 1.00 88.62 96 TRP A N 1
ATOM 769 C CA . TRP A 1 96 ? 1.705 2.950 -12.693 1.00 88.62 96 TRP A CA 1
ATOM 770 C C . TRP A 1 96 ? 0.580 3.811 -12.106 1.00 88.62 96 TRP A C 1
ATOM 772 O O . TRP A 1 96 ? -0.593 3.671 -12.445 1.00 88.62 96 TRP A O 1
ATOM 782 N N . TYR A 1 97 ? 0.973 4.741 -11.234 1.00 91.88 97 TYR A N 1
ATOM 783 C CA . TYR A 1 97 ? 0.105 5.735 -10.594 1.00 91.88 97 TYR A CA 1
ATOM 784 C C . TYR A 1 97 ? -0.913 5.172 -9.587 1.00 91.88 97 TYR A C 1
ATOM 786 O O . TYR A 1 97 ? -1.721 5.951 -9.084 1.00 91.88 97 TYR A O 1
ATOM 794 N N . THR A 1 98 ? -0.877 3.876 -9.265 1.00 94.19 98 THR A N 1
ATOM 795 C CA . THR A 1 98 ? -1.728 3.248 -8.240 1.00 94.19 98 THR A CA 1
ATOM 796 C C . THR A 1 98 ? -0.915 2.303 -7.341 1.00 94.19 98 THR A C 1
ATOM 798 O O . THR A 1 98 ? 0.307 2.231 -7.469 1.00 94.19 98 THR A O 1
ATOM 801 N N . TYR A 1 99 ? -1.556 1.602 -6.403 1.00 91.94 99 TYR A N 1
ATOM 802 C CA . TYR A 1 99 ? -0.887 0.647 -5.509 1.00 91.94 99 TYR A CA 1
ATOM 803 C C . TYR A 1 99 ? -0.379 -0.597 -6.254 1.00 91.94 99 TYR A C 1
ATOM 805 O O . TYR A 1 99 ? -0.907 -1.001 -7.291 1.00 91.94 99 TYR A O 1
ATOM 813 N N . ALA A 1 100 ? 0.631 -1.258 -5.689 1.00 87.19 100 ALA A N 1
ATOM 814 C CA . ALA A 1 100 ? 1.194 -2.484 -6.245 1.00 87.19 100 ALA A CA 1
ATOM 815 C C . ALA A 1 100 ? 0.151 -3.611 -6.400 1.00 87.19 100 ALA A C 1
ATOM 817 O O . ALA A 1 100 ? -0.691 -3.834 -5.529 1.00 87.19 100 ALA A O 1
ATOM 818 N N . SER A 1 101 ? 0.263 -4.407 -7.470 1.00 83.88 101 SER A N 1
ATOM 819 C CA . SER A 1 101 ? -0.689 -5.487 -7.780 1.00 83.88 101 SER A CA 1
ATOM 820 C C . SER A 1 101 ? -0.847 -6.535 -6.670 1.00 83.88 101 SER A C 1
ATOM 822 O O . SER A 1 101 ? -1.929 -7.084 -6.518 1.00 83.88 101 SER A O 1
ATOM 824 N N . ALA A 1 102 ? 0.184 -6.798 -5.860 1.00 79.31 102 ALA A N 1
ATOM 825 C CA . ALA A 1 102 ? 0.062 -7.708 -4.714 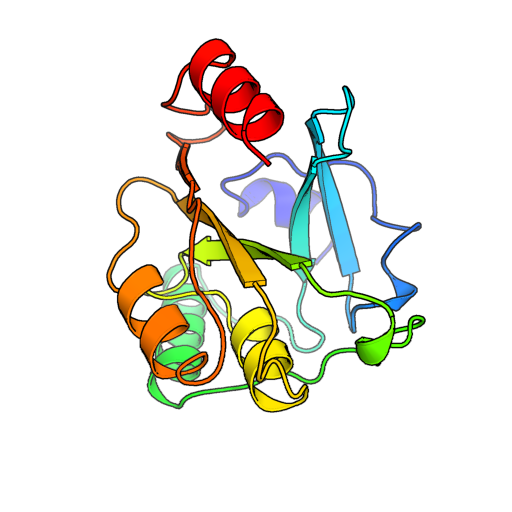1.00 79.31 102 ALA A CA 1
ATOM 826 C C . ALA A 1 102 ? -0.901 -7.168 -3.638 1.00 79.31 102 ALA A C 1
ATOM 828 O O . ALA A 1 102 ? -1.679 -7.925 -3.061 1.00 79.31 102 ALA A O 1
ATOM 829 N N . VAL A 1 103 ? -0.913 -5.846 -3.422 1.00 86.69 103 VAL A N 1
ATOM 830 C CA . VAL A 1 103 ? -1.896 -5.187 -2.549 1.00 86.69 103 VAL A CA 1
ATOM 831 C C . VAL A 1 103 ? -3.287 -5.250 -3.180 1.00 86.69 103 VAL A C 1
ATOM 833 O O . VAL A 1 103 ? -4.266 -5.447 -2.469 1.00 86.69 103 VAL A O 1
ATOM 836 N N . ALA A 1 104 ? -3.388 -5.189 -4.514 1.00 89.06 104 ALA A N 1
ATOM 837 C CA . ALA A 1 104 ? -4.654 -5.401 -5.221 1.00 89.06 104 ALA A CA 1
ATOM 838 C C . ALA A 1 104 ? -5.259 -6.787 -4.961 1.00 89.06 104 ALA A C 1
ATOM 840 O O . ALA A 1 104 ? -6.478 -6.901 -4.831 1.00 89.06 104 ALA A O 1
ATOM 841 N N . THR A 1 105 ? -4.420 -7.825 -4.897 1.00 82.31 105 THR A N 1
ATOM 842 C CA . THR A 1 105 ? -4.842 -9.177 -4.518 1.00 82.31 105 THR A CA 1
ATOM 843 C C . THR A 1 105 ? -5.369 -9.181 -3.087 1.00 82.31 105 THR A C 1
ATOM 845 O O . THR A 1 105 ? -6.544 -9.484 -2.889 1.00 82.31 105 THR A O 1
ATOM 848 N N . PHE A 1 106 ? -4.557 -8.727 -2.123 1.00 86.56 106 PHE A N 1
ATOM 849 C CA . PHE A 1 106 ? -4.921 -8.673 -0.703 1.00 86.56 106 PHE A CA 1
ATOM 850 C C . PHE A 1 106 ? -6.252 -7.945 -0.463 1.00 86.56 106 PHE A C 1
ATOM 852 O O . PHE A 1 106 ? -7.171 -8.512 0.120 1.00 86.56 106 PHE A O 1
ATOM 859 N N . LEU A 1 107 ? -6.401 -6.724 -0.987 1.00 89.94 107 LEU A N 1
ATOM 860 C CA . LEU A 1 107 ? -7.613 -5.912 -0.817 1.00 89.94 107 LEU A CA 1
ATOM 861 C C . LEU A 1 107 ? -8.871 -6.541 -1.435 1.00 89.94 107 LEU A C 1
ATOM 863 O O . LEU A 1 107 ? -9.972 -6.053 -1.197 1.00 89.94 107 LEU A O 1
ATOM 867 N N . SER A 1 108 ? -8.720 -7.569 -2.273 1.00 89.69 108 SER A N 1
ATOM 868 C CA . SER A 1 108 ? -9.847 -8.261 -2.898 1.00 89.69 108 SER A CA 1
ATOM 869 C C . SER A 1 108 ? -10.129 -9.657 -2.365 1.00 89.69 108 SER A C 1
ATOM 871 O O . SER A 1 108 ? -11.232 -10.150 -2.580 1.00 89.69 108 SER A O 1
ATOM 873 N N . GLU A 1 109 ? -9.156 -10.291 -1.715 1.00 85.69 109 GLU A N 1
ATOM 874 C CA . GLU A 1 109 ? -9.308 -11.626 -1.129 1.00 85.69 109 GLU A CA 1
ATOM 875 C C . GLU A 1 109 ? -9.812 -11.573 0.314 1.00 85.69 109 GLU A C 1
ATOM 877 O O . GLU A 1 109 ? -10.477 -12.505 0.760 1.00 85.69 109 GLU A O 1
ATOM 882 N N . TYR A 1 110 ? -9.525 -10.486 1.031 1.00 84.88 110 TYR A N 1
ATOM 883 C CA . TYR A 1 110 ? -9.857 -10.351 2.444 1.00 84.88 110 TYR A CA 1
ATOM 884 C C . TYR A 1 110 ? -10.967 -9.326 2.674 1.00 84.88 110 TYR A C 1
ATOM 886 O O . TYR A 1 110 ? -10.954 -8.238 2.094 1.00 84.88 110 TYR A O 1
ATOM 894 N N . ASP A 1 111 ? -11.915 -9.664 3.551 1.00 89.81 111 ASP A N 1
ATOM 895 C CA . ASP A 1 111 ? -12.919 -8.712 4.016 1.00 89.81 111 ASP A CA 1
ATOM 896 C C . ASP A 1 111 ? -12.302 -7.771 5.054 1.00 89.81 111 ASP A C 1
ATOM 898 O O . ASP A 1 111 ? -11.730 -8.185 6.062 1.00 89.81 111 ASP A O 1
ATOM 902 N N . LEU A 1 112 ? -12.405 -6.477 4.774 1.00 91.19 112 LEU A N 1
ATOM 903 C CA . LEU A 1 112 ? -11.891 -5.401 5.615 1.00 91.19 112 LEU A CA 1
ATOM 904 C C . LEU A 1 112 ? -13.031 -4.553 6.195 1.00 91.19 112 LEU A C 1
ATOM 906 O O . LEU A 1 112 ? -12.789 -3.484 6.754 1.00 91.19 112 LEU A O 1
ATOM 910 N N . SER A 1 113 ? -14.279 -4.993 6.024 1.00 95.56 113 SER A N 1
ATOM 911 C CA . SER A 1 113 ? -15.463 -4.271 6.478 1.00 95.56 113 SER A CA 1
ATOM 912 C C . SER A 1 113 ? -15.412 -4.025 7.987 1.00 95.56 113 SER A C 1
ATOM 914 O O . SER A 1 113 ? -15.082 -4.910 8.768 1.00 95.56 113 SER A O 1
ATOM 916 N N . GLY A 1 114 ? -15.718 -2.795 8.399 1.00 95.50 114 GLY A N 1
ATOM 917 C CA . GLY A 1 114 ? -15.678 -2.378 9.803 1.00 95.50 114 GLY A CA 1
ATOM 918 C C . GLY A 1 114 ? -14.276 -2.117 10.366 1.00 95.50 114 GLY A C 1
ATOM 919 O O . GLY A 1 114 ? -14.177 -1.579 11.464 1.00 95.50 114 GLY A O 1
ATOM 920 N N . LYS A 1 115 ? -13.205 -2.429 9.624 1.00 93.69 115 LYS A N 1
ATOM 921 C CA . LYS A 1 115 ? -11.820 -2.219 10.069 1.00 93.69 115 LYS A CA 1
ATOM 922 C C . LYS A 1 115 ? -11.323 -0.811 9.745 1.00 93.69 115 LYS A C 1
ATOM 924 O O . LYS A 1 115 ? -11.845 -0.122 8.863 1.00 93.69 115 LYS A O 1
ATOM 929 N N . THR A 1 116 ? -10.263 -0.400 10.428 1.00 96.00 116 THR A N 1
ATOM 930 C CA . THR A 1 116 ? -9.480 0.794 10.110 1.00 96.00 116 THR A CA 1
ATOM 931 C C . THR A 1 116 ? -8.281 0.403 9.257 1.00 96.00 116 THR A C 1
ATOM 933 O O . THR A 1 116 ? -7.469 -0.429 9.649 1.00 96.00 116 THR A O 1
ATOM 936 N N . ILE A 1 117 ? -8.151 1.010 8.082 1.00 95.44 117 ILE A N 1
ATOM 937 C CA . ILE A 1 117 ? -7.035 0.802 7.163 1.00 95.44 117 ILE A CA 1
ATOM 938 C C . ILE A 1 117 ? -6.146 2.038 7.176 1.00 95.44 117 ILE A C 1
ATOM 940 O O . ILE A 1 117 ? -6.616 3.148 6.915 1.00 95.44 117 ILE A O 1
ATOM 944 N N . ILE A 1 118 ? -4.856 1.827 7.426 1.00 95.38 118 ILE A N 1
ATOM 945 C CA . ILE A 1 118 ? -3.837 2.876 7.462 1.00 95.38 118 ILE A CA 1
ATOM 946 C C . ILE A 1 118 ? -2.806 2.615 6.354 1.00 95.38 118 ILE A C 1
ATOM 948 O O . ILE A 1 118 ? -1.908 1.789 6.522 1.00 95.38 118 ILE A O 1
ATOM 952 N N . PRO A 1 119 ? -2.929 3.264 5.186 1.00 94.38 119 PRO A N 1
ATOM 953 C CA . PRO A 1 119 ? -1.951 3.123 4.115 1.00 94.38 119 PRO A CA 1
ATOM 954 C C . PRO A 1 119 ? -0.657 3.896 4.405 1.00 94.38 119 PRO A C 1
ATOM 956 O O . PRO A 1 119 ? -0.708 5.092 4.692 1.00 94.38 119 PRO A O 1
ATOM 959 N N . PHE A 1 120 ? 0.497 3.254 4.216 1.00 90.44 120 PHE A N 1
ATOM 960 C CA . PHE A 1 120 ? 1.768 3.946 3.997 1.00 90.44 120 PHE A CA 1
ATOM 961 C C . PHE A 1 120 ? 2.233 3.714 2.559 1.00 90.44 120 PHE A C 1
ATOM 963 O O . PHE A 1 120 ? 2.329 2.576 2.093 1.00 90.44 120 PHE A O 1
ATOM 970 N N . VAL A 1 121 ? 2.463 4.803 1.827 1.00 92.94 121 VAL A N 1
ATOM 971 C CA . VAL A 1 121 ? 2.693 4.767 0.380 1.00 92.94 121 VAL A CA 1
ATOM 972 C C . VAL A 1 121 ? 4.090 5.272 0.065 1.00 92.94 121 VAL A C 1
ATOM 974 O O . VAL A 1 121 ? 4.403 6.411 0.387 1.00 92.94 121 VAL A O 1
ATOM 977 N N . THR A 1 122 ? 4.912 4.469 -0.608 1.00 87.69 122 THR A N 1
ATOM 978 C CA . THR A 1 122 ? 6.230 4.900 -1.097 1.00 87.69 122 THR A CA 1
ATOM 979 C C . THR A 1 122 ? 6.188 5.241 -2.585 1.00 87.69 122 THR A C 1
ATOM 981 O O . THR A 1 122 ? 5.474 4.606 -3.365 1.00 87.69 122 THR A O 1
ATOM 984 N N . ASN A 1 123 ? 6.919 6.273 -3.012 1.00 90.12 123 ASN A N 1
ATOM 985 C CA . ASN A 1 123 ? 6.933 6.696 -4.417 1.00 90.12 123 ASN A CA 1
ATOM 986 C C . ASN A 1 123 ? 8.186 7.485 -4.797 1.00 90.12 123 ASN A C 1
ATOM 988 O O . ASN A 1 123 ? 8.830 8.068 -3.939 1.00 90.12 123 ASN A O 1
ATOM 992 N N . GLY A 1 124 ? 8.488 7.551 -6.095 1.00 85.31 124 GLY A N 1
ATOM 993 C CA . GLY A 1 124 ? 9.598 8.337 -6.647 1.00 85.31 124 GLY A CA 1
ATOM 994 C C . GLY A 1 124 ? 9.248 9.782 -7.039 1.00 85.31 124 GLY A C 1
ATOM 995 O O . GLY A 1 124 ? 9.953 10.367 -7.856 1.00 85.31 124 GLY A O 1
ATOM 996 N N . GLY A 1 125 ? 8.127 10.343 -6.566 1.00 86.38 125 GLY A N 1
ATOM 997 C CA . GLY A 1 125 ? 7.765 11.740 -6.836 1.00 86.38 125 GLY A CA 1
ATOM 998 C C . GLY A 1 125 ? 6.279 12.086 -6.706 1.00 86.38 125 GLY A C 1
ATOM 999 O O . GLY A 1 125 ? 5.953 13.180 -6.252 1.00 86.38 125 GLY A O 1
ATOM 1000 N N . TRP A 1 126 ? 5.363 11.194 -7.101 1.00 89.94 126 TRP A N 1
ATOM 1001 C CA . TRP A 1 126 ? 3.920 11.428 -6.966 1.00 89.94 126 TRP A CA 1
ATOM 1002 C C . TRP A 1 126 ? 3.138 10.142 -6.684 1.00 89.94 126 TRP A C 1
ATOM 1004 O O . TRP A 1 126 ? 3.363 9.116 -7.327 1.00 89.94 126 TRP A O 1
ATOM 1014 N N . ILE A 1 127 ? 2.149 10.218 -5.782 1.00 92.62 127 ILE A N 1
ATOM 1015 C CA . ILE A 1 127 ? 1.299 9.074 -5.406 1.00 92.62 127 ILE A CA 1
ATOM 1016 C C . ILE A 1 127 ? 0.227 8.692 -6.422 1.00 92.62 127 ILE A C 1
ATOM 1018 O O . ILE A 1 127 ? -0.452 7.676 -6.259 1.00 92.62 127 ILE A O 1
ATOM 1022 N N . GLY A 1 128 ? 0.036 9.488 -7.468 1.00 94.12 128 GLY A N 1
ATOM 1023 C CA . GLY A 1 128 ? -0.971 9.188 -8.470 1.00 94.12 128 GLY A CA 1
ATOM 1024 C C . GLY A 1 128 ? -2.397 9.235 -7.922 1.00 94.12 128 GLY A C 1
ATOM 1025 O O . GLY A 1 128 ? -2.796 10.143 -7.193 1.00 94.12 128 GLY A O 1
ATOM 1026 N N . HIS A 1 129 ? -3.167 8.213 -8.282 1.00 95.88 129 HIS A N 1
ATOM 1027 C CA . HIS A 1 129 ? -4.527 7.956 -7.820 1.00 95.88 129 HIS A CA 1
ATOM 1028 C C . HIS A 1 129 ? -4.588 6.842 -6.758 1.00 95.88 129 HIS A C 1
ATOM 1030 O O . HIS A 1 129 ? -5.681 6.475 -6.333 1.00 95.88 129 HIS A O 1
ATOM 1036 N N . THR A 1 130 ? -3.436 6.382 -6.249 1.00 95.75 130 THR A N 1
ATOM 1037 C CA . THR A 1 130 ? -3.299 5.298 -5.257 1.00 95.75 130 THR A CA 1
ATOM 1038 C C . THR A 1 130 ? -4.292 5.409 -4.102 1.00 95.75 130 THR A C 1
ATOM 1040 O O . THR A 1 130 ? -5.083 4.497 -3.870 1.00 95.75 130 THR A O 1
ATOM 1043 N N . LEU A 1 131 ? -4.317 6.545 -3.396 1.00 95.81 131 LEU A N 1
ATOM 1044 C CA . LEU A 1 131 ? -5.206 6.707 -2.243 1.00 95.81 131 LEU A CA 1
ATOM 1045 C C . LEU A 1 131 ? -6.690 6.693 -2.640 1.00 95.81 131 LEU A C 1
ATOM 1047 O O . LEU A 1 131 ? -7.529 6.167 -1.908 1.00 95.81 131 LEU A O 1
ATOM 1051 N N . LYS A 1 132 ? -7.025 7.266 -3.800 1.00 96.88 132 LYS A N 1
ATOM 1052 C CA . LYS A 1 132 ? -8.395 7.261 -4.323 1.00 96.88 132 LYS A CA 1
ATOM 1053 C C . LYS A 1 132 ? -8.851 5.832 -4.619 1.00 96.88 132 LYS A C 1
ATOM 1055 O O . LYS A 1 132 ? -9.976 5.476 -4.272 1.00 96.88 132 LYS A O 1
ATOM 1060 N N . ASP A 1 133 ? -7.984 5.016 -5.206 1.00 96.56 133 ASP A N 1
ATOM 1061 C CA . ASP A 1 133 ? -8.299 3.629 -5.532 1.00 96.56 133 ASP A CA 1
ATOM 1062 C C . ASP A 1 133 ? -8.396 2.748 -4.284 1.00 96.56 133 ASP A C 1
ATOM 1064 O O . ASP A 1 133 ? -9.313 1.932 -4.202 1.00 96.56 133 ASP A O 1
ATOM 1068 N N . ILE A 1 134 ? -7.523 2.942 -3.284 1.00 96.12 134 ILE A N 1
ATOM 1069 C CA . ILE A 1 134 ? -7.628 2.238 -1.993 1.00 96.12 134 ILE A CA 1
ATOM 1070 C C . ILE A 1 134 ? -8.972 2.562 -1.343 1.00 96.12 134 ILE A C 1
ATOM 1072 O O . ILE A 1 134 ? -9.718 1.653 -0.994 1.00 96.12 134 ILE A O 1
ATOM 1076 N N . LYS A 1 135 ? -9.338 3.847 -1.252 1.00 96.38 135 LYS A N 1
ATOM 1077 C CA . LYS A 1 135 ? -10.639 4.268 -0.701 1.00 96.38 135 LYS A CA 1
ATOM 1078 C C . LYS A 1 135 ? -11.822 3.672 -1.463 1.00 96.38 135 LYS A C 1
ATOM 1080 O O . LYS A 1 135 ? -12.832 3.333 -0.858 1.00 96.38 135 LYS A O 1
ATOM 1085 N N . LYS A 1 136 ? -11.705 3.537 -2.787 1.00 96.19 136 LYS A N 1
ATOM 1086 C CA . LYS A 1 136 ? -12.751 2.949 -3.631 1.00 96.19 136 LYS A CA 1
ATOM 1087 C C . LYS A 1 136 ? -12.957 1.460 -3.345 1.00 96.19 136 LYS A C 1
ATOM 1089 O O . LYS A 1 136 ? -14.100 1.008 -3.338 1.00 96.19 136 LYS A O 1
ATOM 1094 N N . VAL A 1 137 ? -11.878 0.703 -3.149 1.00 94.88 137 VAL A N 1
ATOM 1095 C CA . VAL A 1 137 ? -11.952 -0.742 -2.871 1.00 94.88 137 VAL A CA 1
ATOM 1096 C C . VAL A 1 137 ? -12.334 -0.997 -1.410 1.00 94.88 137 VAL A C 1
ATOM 1098 O O . VAL A 1 137 ? -13.224 -1.799 -1.145 1.00 94.88 137 VAL A O 1
ATOM 1101 N N . CYS A 1 138 ? -11.775 -0.233 -0.473 1.00 94.94 138 CYS A N 1
ATOM 1102 C CA . CYS A 1 138 ? -12.045 -0.320 0.964 1.00 94.94 138 CYS A CA 1
ATOM 1103 C C . CYS A 1 138 ? -13.296 0.467 1.398 1.00 94.94 138 CYS A C 1
ATOM 1105 O O . CYS A 1 138 ? -13.298 1.098 2.449 1.00 94.94 138 CYS A O 1
ATOM 1107 N N . LYS A 1 139 ? -14.373 0.461 0.603 1.00 94.06 139 LYS A N 1
ATOM 1108 C CA . LYS A 1 139 ? -15.563 1.311 0.836 1.00 94.06 139 LYS A CA 1
ATOM 1109 C C . LYS A 1 139 ? -16.294 1.060 2.165 1.00 94.06 139 LYS A C 1
ATOM 1111 O O . LYS A 1 139 ? -17.022 1.932 2.625 1.00 94.06 139 LYS A O 1
ATOM 1116 N N . ASN A 1 140 ? -16.121 -0.128 2.745 1.00 95.81 140 ASN A N 1
ATOM 1117 C CA . ASN A 1 140 ? -16.734 -0.534 4.012 1.00 95.81 140 ASN A CA 1
ATOM 1118 C C . ASN A 1 140 ? -15.755 -0.445 5.196 1.00 95.81 140 ASN A C 1
ATOM 1120 O O . ASN A 1 140 ? -16.095 -0.871 6.296 1.00 95.81 140 ASN A O 1
ATOM 1124 N N . ALA A 1 141 ? -14.545 0.066 4.969 1.00 95.81 141 ALA A N 1
ATOM 1125 C CA . ALA A 1 141 ? -13.507 0.237 5.974 1.00 95.81 141 ALA A CA 1
ATOM 1126 C C . ALA A 1 141 ? -13.185 1.730 6.140 1.00 95.81 141 ALA A C 1
ATOM 1128 O O . ALA A 1 141 ? -13.326 2.523 5.204 1.00 95.81 141 ALA A O 1
ATOM 1129 N N . ALA A 1 142 ? -12.714 2.129 7.317 1.00 97.38 142 ALA A N 1
ATOM 1130 C CA . ALA A 1 142 ? -12.250 3.491 7.546 1.00 97.38 142 ALA A CA 1
ATOM 1131 C C . ALA A 1 142 ? -10.811 3.639 7.033 1.00 97.38 142 ALA A C 1
ATOM 1133 O O . ALA A 1 142 ? -9.883 3.125 7.644 1.00 97.38 142 ALA A O 1
ATOM 1134 N N . VAL A 1 143 ? -10.600 4.350 5.922 1.00 97.31 143 VAL A N 1
ATOM 1135 C CA . VAL A 1 143 ? -9.244 4.638 5.414 1.00 97.31 143 VAL A CA 1
ATOM 1136 C C . VAL A 1 143 ? -8.756 5.971 5.978 1.00 97.31 143 VAL A C 1
ATOM 1138 O O . VAL A 1 143 ? -9.209 7.032 5.537 1.00 97.31 143 VAL A O 1
ATOM 1141 N N . THR A 1 144 ? -7.830 5.922 6.936 1.00 96.62 144 THR A N 1
ATOM 1142 C CA . THR A 1 144 ? -7.367 7.091 7.703 1.00 96.62 144 THR A CA 1
ATOM 1143 C C . THR A 1 144 ? -5.853 7.082 7.917 1.00 96.62 144 THR A C 1
ATOM 1145 O O . THR A 1 144 ? -5.172 6.144 7.519 1.00 96.62 144 THR A O 1
ATOM 1148 N N . ASN A 1 145 ? -5.341 8.162 8.512 1.00 94.62 145 ASN A N 1
ATOM 1149 C CA . ASN A 1 145 ? -3.947 8.343 8.921 1.00 94.62 145 ASN A CA 1
ATOM 1150 C C . ASN A 1 145 ? -2.922 7.936 7.841 1.00 94.62 145 ASN A C 1
ATOM 1152 O O . ASN A 1 145 ? -1.920 7.291 8.121 1.00 94.62 145 ASN A O 1
ATOM 1156 N N . VAL A 1 146 ? -3.205 8.269 6.580 1.00 94.50 146 VAL A N 1
ATOM 1157 C CA . VAL A 1 146 ? -2.358 7.903 5.437 1.00 94.50 146 VAL A CA 1
ATOM 1158 C C . VAL A 1 146 ? -1.042 8.671 5.504 1.00 94.50 146 VAL A C 1
ATOM 1160 O O . VAL A 1 146 ? -1.065 9.886 5.708 1.00 94.50 146 VAL A O 1
ATOM 1163 N N . ILE A 1 147 ? 0.074 8.002 5.220 1.00 93.50 147 ILE A N 1
ATOM 1164 C CA . ILE A 1 147 ? 1.367 8.657 4.995 1.00 93.50 147 ILE A CA 1
ATOM 1165 C C . ILE A 1 147 ? 1.858 8.451 3.559 1.00 93.50 147 ILE A C 1
ATOM 1167 O O . ILE A 1 147 ? 1.798 7.353 3.004 1.00 93.50 147 ILE A O 1
ATOM 1171 N N . ASP A 1 148 ? 2.340 9.540 2.967 1.00 94.06 148 ASP A N 1
ATOM 1172 C CA . ASP A 1 148 ? 2.998 9.597 1.664 1.00 94.06 148 ASP A CA 1
ATOM 1173 C C . ASP A 1 148 ? 4.505 9.795 1.882 1.00 94.06 148 ASP A C 1
ATOM 1175 O O . ASP A 1 148 ? 4.941 10.834 2.382 1.00 94.06 148 ASP A O 1
ATOM 1179 N N . ILE A 1 149 ? 5.286 8.775 1.533 1.00 88.12 149 ILE A N 1
ATOM 1180 C CA . ILE A 1 149 ? 6.735 8.718 1.700 1.00 88.12 149 ILE A CA 1
ATOM 1181 C C . ILE A 1 149 ? 7.391 8.796 0.316 1.00 88.12 149 ILE A C 1
ATOM 1183 O O . ILE A 1 149 ? 7.622 7.791 -0.362 1.00 88.12 149 ILE A O 1
ATOM 1187 N N . GLY A 1 150 ? 7.698 10.018 -0.110 1.00 87.56 150 GLY A N 1
ATOM 1188 C CA . GLY A 1 150 ? 8.452 10.268 -1.335 1.00 87.56 150 GLY A CA 1
ATOM 1189 C C . GLY A 1 150 ? 9.936 9.921 -1.190 1.00 87.56 150 GLY A C 1
ATOM 1190 O O . GLY A 1 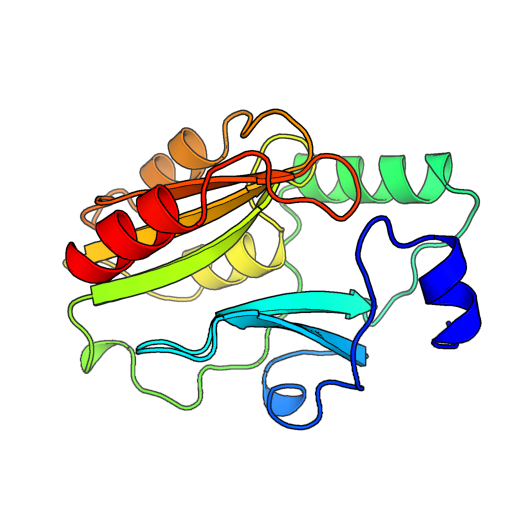150 ? 10.548 10.188 -0.155 1.00 87.56 150 GLY A O 1
ATOM 1191 N N . PHE A 1 151 ? 10.523 9.390 -2.256 1.00 84.56 151 PHE A N 1
ATOM 1192 C CA . PHE A 1 151 ? 11.945 9.118 -2.419 1.00 84.56 151 PHE A CA 1
ATOM 1193 C C . PHE A 1 151 ? 12.477 9.849 -3.652 1.00 84.56 151 PHE A C 1
ATOM 1195 O O . PHE A 1 151 ? 11.818 9.919 -4.688 1.00 84.56 151 PHE A O 1
ATOM 1202 N N . ASN A 1 152 ? 13.690 10.380 -3.537 1.00 80.56 152 ASN A N 1
ATOM 1203 C CA . ASN A 1 152 ? 14.520 10.763 -4.667 1.00 80.56 152 ASN A CA 1
ATOM 1204 C C . ASN A 1 152 ? 15.722 9.823 -4.652 1.00 80.56 152 ASN A C 1
ATOM 1206 O O . ASN A 1 152 ? 16.509 9.877 -3.707 1.00 80.56 152 ASN A O 1
ATOM 1210 N N . THR A 1 153 ? 15.792 8.937 -5.646 1.00 76.56 153 THR A N 1
ATOM 1211 C CA . THR A 1 153 ? 16.680 7.766 -5.635 1.00 76.56 153 THR A CA 1
ATOM 1212 C C . THR A 1 153 ? 16.502 6.953 -4.344 1.00 76.56 153 THR A C 1
ATOM 1214 O O . THR A 1 153 ? 15.403 6.508 -4.025 1.00 76.56 153 THR A O 1
ATOM 1217 N N . ASP A 1 154 ? 17.568 6.807 -3.573 1.00 70.12 154 ASP A N 1
ATOM 1218 C CA . ASP A 1 154 ? 17.680 6.107 -2.302 1.00 70.12 154 ASP A CA 1
ATOM 1219 C C . ASP A 1 154 ? 17.344 6.979 -1.078 1.00 70.12 154 ASP A C 1
ATOM 1221 O O . ASP A 1 154 ? 17.364 6.489 0.051 1.00 70.12 154 ASP A O 1
ATOM 1225 N N . LYS A 1 155 ? 17.034 8.268 -1.264 1.00 72.94 155 LYS A N 1
ATOM 1226 C CA . LYS A 1 155 ? 16.831 9.213 -0.158 1.00 72.94 155 LYS A CA 1
ATOM 1227 C C . LYS A 1 155 ? 15.368 9.568 0.029 1.00 72.94 155 LYS A C 1
ATOM 1229 O O . LYS A 1 155 ? 14.719 10.083 -0.880 1.00 72.94 155 LYS A O 1
ATOM 1234 N N . MET A 1 156 ? 14.875 9.364 1.247 1.00 81.94 156 MET A N 1
ATOM 1235 C CA . MET A 1 156 ? 13.559 9.836 1.664 1.00 81.94 156 MET A CA 1
ATOM 1236 C C . MET A 1 156 ? 13.512 11.370 1.604 1.00 81.94 156 MET A C 1
ATOM 1238 O O . MET A 1 156 ? 14.393 12.056 2.119 1.00 81.94 156 MET A O 1
ATOM 1242 N N . VAL A 1 157 ? 12.487 11.907 0.942 1.00 87.88 157 VAL A N 1
ATOM 1243 C CA . VAL A 1 157 ? 12.298 13.353 0.743 1.00 87.88 157 VAL A CA 1
ATOM 1244 C C . VAL A 1 157 ? 11.711 14.011 1.992 1.00 87.88 157 VAL A C 1
ATOM 1246 O O . VAL A 1 157 ? 11.971 15.183 2.260 1.00 87.88 157 VAL A O 1
ATOM 1249 N N . MET A 1 158 ? 10.924 13.268 2.775 1.00 85.00 158 MET A N 1
ATOM 1250 C CA . MET A 1 158 ? 10.411 13.753 4.054 1.00 85.00 158 MET A CA 1
ATOM 1251 C C . MET A 1 158 ? 11.459 13.644 5.167 1.00 85.00 158 MET A C 1
ATOM 1253 O O . MET A 1 158 ? 12.354 12.805 5.118 1.00 85.00 158 MET A O 1
ATOM 1257 N N . SER A 1 159 ? 11.332 14.480 6.199 1.00 86.31 159 SER A N 1
ATOM 1258 C CA . SER A 1 159 ? 12.197 14.393 7.375 1.00 86.31 159 SER A CA 1
ATOM 1259 C C . SER A 1 159 ? 11.851 13.182 8.242 1.00 86.31 159 SER A C 1
ATOM 1261 O O . SER A 1 159 ? 10.681 12.823 8.385 1.00 86.31 159 SER A O 1
ATOM 1263 N N . GLU A 1 160 ? 12.865 12.616 8.899 1.00 82.62 160 GLU A N 1
ATOM 1264 C CA . GLU A 1 160 ? 12.690 11.557 9.902 1.00 82.62 160 GLU A CA 1
ATOM 1265 C C . GLU A 1 160 ? 11.707 11.985 11.001 1.00 82.62 160 GLU A C 1
ATOM 1267 O O . GLU A 1 160 ? 10.792 11.242 11.329 1.00 82.62 160 GLU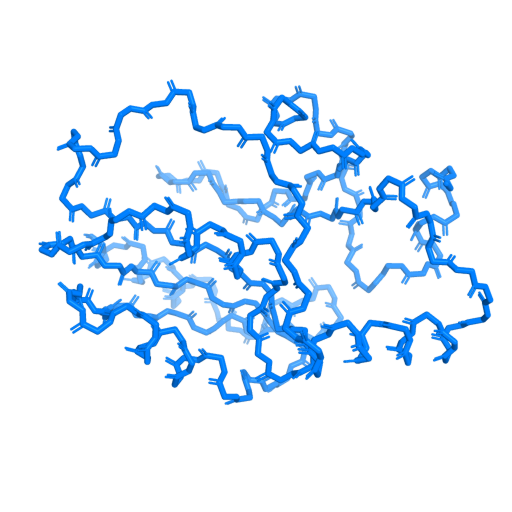 A O 1
ATOM 1272 N N . SER A 1 161 ? 11.790 13.234 11.473 1.00 83.94 161 SER A N 1
ATOM 1273 C CA . SER A 1 161 ? 10.866 13.762 12.488 1.00 83.94 161 SER A CA 1
ATOM 1274 C C . SER A 1 161 ? 9.396 13.746 12.049 1.00 83.94 161 SER A C 1
ATOM 1276 O O . SER A 1 161 ? 8.508 13.556 12.878 1.00 83.94 161 SER A O 1
ATOM 1278 N N . ASN A 1 162 ? 9.100 13.957 10.762 1.00 86.25 162 ASN A N 1
ATOM 1279 C CA . ASN A 1 162 ? 7.722 13.864 10.279 1.00 86.25 162 ASN A CA 1
ATOM 1280 C C . ASN A 1 162 ? 7.237 12.411 10.255 1.00 86.25 162 ASN A C 1
ATOM 1282 O O . ASN A 1 162 ? 6.075 12.162 10.570 1.00 86.25 162 ASN A O 1
ATOM 1286 N N . LEU A 1 163 ? 8.120 11.469 9.913 1.00 83.19 163 LEU A N 1
ATOM 1287 C CA . LEU A 1 163 ? 7.816 10.042 9.961 1.00 83.19 163 LEU A CA 1
ATOM 1288 C C . LEU A 1 163 ? 7.580 9.585 11.408 1.00 83.19 163 LEU A C 1
ATOM 1290 O O . LEU A 1 163 ? 6.567 8.955 11.683 1.00 83.19 163 LEU A O 1
ATOM 1294 N N . GLU A 1 164 ? 8.445 9.977 12.344 1.00 84.44 164 GLU A N 1
ATOM 1295 C CA . GLU A 1 164 ? 8.295 9.684 13.777 1.00 84.44 164 GLU A CA 1
ATOM 1296 C C . GLU A 1 164 ? 6.981 10.236 14.346 1.00 84.44 164 GLU A C 1
ATOM 1298 O O . GLU A 1 164 ? 6.280 9.544 15.077 1.00 84.44 164 GLU A O 1
ATOM 1303 N N . LYS A 1 165 ? 6.591 11.463 13.973 1.00 90.19 165 LYS A N 1
ATOM 1304 C CA . LYS A 1 165 ? 5.305 12.047 14.394 1.00 90.19 165 LYS A CA 1
ATOM 1305 C C . LYS A 1 165 ? 4.101 11.268 13.883 1.00 90.19 165 LYS A C 1
ATOM 1307 O O . LYS A 1 165 ? 3.101 11.194 14.588 1.00 90.19 165 LYS A O 1
ATOM 1312 N N . TRP A 1 166 ? 4.183 10.738 12.666 1.00 90.62 166 TRP A N 1
ATOM 1313 C CA . TRP A 1 166 ? 3.128 9.894 12.118 1.00 90.62 166 TRP A CA 1
ATOM 1314 C C . TRP A 1 166 ? 3.063 8.548 12.838 1.00 90.62 166 TRP A C 1
ATOM 1316 O O . TRP A 1 166 ? 1.976 8.115 13.196 1.00 90.62 166 TRP A O 1
ATOM 1326 N N . ILE A 1 167 ? 4.214 7.924 13.114 1.00 85.12 167 ILE A N 1
ATOM 1327 C CA . ILE A 1 167 ? 4.275 6.681 13.897 1.00 85.12 167 ILE A CA 1
ATOM 1328 C C . ILE A 1 167 ? 3.638 6.896 15.276 1.00 85.12 167 ILE A C 1
ATOM 1330 O O . ILE A 1 167 ? 2.801 6.104 15.692 1.00 85.12 167 ILE A O 1
ATOM 1334 N N . ALA A 1 168 ? 3.956 8.007 15.942 1.00 87.88 168 ALA A N 1
ATOM 1335 C CA . ALA A 1 168 ? 3.391 8.361 17.241 1.00 87.88 168 ALA A CA 1
ATOM 1336 C C . ALA A 1 168 ? 1.884 8.697 17.211 1.00 87.88 168 ALA A C 1
ATOM 1338 O O . ALA A 1 168 ? 1.286 8.872 18.273 1.00 87.88 168 ALA A O 1
ATOM 1339 N N . SER A 1 169 ? 1.274 8.836 16.027 1.00 88.19 169 SER A N 1
ATOM 1340 C CA . SER A 1 169 ? -0.161 9.102 15.868 1.00 88.19 169 SER A CA 1
ATOM 1341 C C . SER A 1 169 ? -0.981 7.876 15.453 1.00 88.19 169 SER A C 1
ATOM 1343 O O . SER A 1 169 ? -2.183 8.030 15.216 1.00 88.19 169 SER A O 1
ATOM 1345 N N . LEU A 1 170 ? -0.346 6.706 15.308 1.00 84.31 170 LEU A N 1
ATOM 1346 C CA . LEU A 1 170 ? -0.995 5.412 15.058 1.00 84.31 170 LEU A CA 1
ATOM 1347 C C . LEU A 1 170 ? -1.691 4.883 16.316 1.00 84.31 170 LEU A C 1
ATOM 1349 O O . LEU A 1 170 ? -2.796 4.322 16.142 1.00 84.31 170 LEU A O 1
#

Foldseek 3Di:
DPPVVCVVVDLEDFADWCPPCVQWADATWGWDFPDDPPDTDTDIDGQHPDHQDDDPVSSLVVLVVCVVVLNADDTHDDPDDCVVAQEDEDEAEDRNQAGDNPVSNVLPPDDQANHEYEYEYEYQPDNHCHLVVSCVSNVRYHDDLYHYFHDNRHDTPDDPVVVVVSVVVD

Solvent-accessible surface area (backbone atoms only — not comparable to full-atom values): 10049 Å² total; per-residue (Å²): 129,56,70,79,60,46,64,76,73,44,73,53,76,77,42,60,74,30,74,89,57,41,81,46,47,66,51,58,42,24,35,26,81,75,40,76,72,99,54,79,38,61,48,74,51,75,44,55,78,70,71,77,66,77,54,73,68,47,36,51,52,52,52,44,56,36,57,79,67,66,48,55,55,86,67,47,75,76,95,66,68,69,87,82,45,62,66,46,80,44,79,37,44,52,46,90,43,23,58,32,41,62,55,55,28,51,66,68,75,51,90,52,66,81,20,36,36,28,43,39,37,37,27,80,76,62,60,69,50,22,69,61,52,49,49,63,68,42,66,58,26,50,76,45,86,66,45,83,46,38,23,57,74,83,40,66,69,62,57,67,68,60,52,52,54,50,62,77,69,111

Radius of gyration: 16.04 Å; Cα contacts (8 Å, |Δi|>4): 247; chains: 1; bounding box: 41×32×40 Å

Nearest PDB structures (foldseek):
  4ici-assembly1_A  TM=7.611E-01  e=6.467E-06  Bacteroides eggerthii DSM 20697
  4j8p-assembly1_A  TM=7.757E-01  e=2.923E-05  Bacteroides uniformis ATCC 8492
  3klb-assembly1_A  TM=6.910E-01  e=2.421E-05  Bacteroides fragilis NCTC 9343
  3edo-assembly2_B  TM=6.679E-01  e=7.048E-05  Lactobacillus acidophilus NCFM
  2n1m-assembly1_A  TM=7.051E-01  e=1.221E-02  Lactobacillus acidophilus NCFM

Sequence (170 aa):
MDVKELEKVSDFTLGEENTTYVKYFTGKSYLSVLNTKEVVICNVTFEPVKSYTGDYNSVVEQGKRKVDRGFKPEIKPLLVNLEDYDTIIIGTLVWWYTYASAVATFLSEYDLSGKTIIPFVTNGGWIGHTLKDIKKVCKNAAVTNVIDIGFNTDKMVMSESNLEKWIASL

Organism: Clostridium ljungdahlii (strain ATCC 55383 / DSM 13528 / PETC) (NCBI:txid748727)

Secondary structure (DSSP, 8-state):
--HHHHTTT-SS---SB-TTTGGG-SEEEEEEEEE-SSS-EEEEEEEESS---SSHHHHHHHHHHHHHTT-----PPPSS-GGG-SEEEEEEEEETTEE-HHHHHHHHHS--TT-EEEEEEEESS--TTHHHHHHHHTTTSEE-S-EEEEEETTEESS-HHHHHHHHTT-

InterPro domains:
  IPR008254 Flavodoxin/nitric oxide synthase [PF12682] (68-167)
  IPR029039 Flavoprotein-like superfamily [G3DSA:3.40.50.360] (35-170)
  IPR029039 Flavoprotein-like superfamily [SSF52218] (38-140)